Protein AF-A0A831NY67-F1 (afdb_monomer_lite)

Secondary structure (DSSP, 8-state):
--HHHH-GGG-BBTT--BGGG--HHHHHTT---GGGGSBPHHHHHHHHHHHHHTT-HHHHHHHHHHHHHTTS-HHHHHHHHHHTSTTS--HHHHHHHHHHHHHHH--HHHHHHHHHHHHHHHHTT-S--

Structure (mmCIF, N/CA/C/O backbone):
data_AF-A0A831NY67-F1
#
_entry.id   AF-A0A831NY67-F1
#
loop_
_atom_site.group_PDB
_atom_site.id
_atom_site.type_symbol
_atom_site.label_atom_id
_atom_site.label_alt_id
_atom_site.label_comp_id
_atom_site.label_asym_id
_atom_site.label_entity_id
_atom_site.label_seq_id
_atom_site.pdbx_PDB_ins_code
_atom_site.Cartn_x
_atom_site.Cartn_y
_atom_site.Cartn_z
_atom_site.occupancy
_atom_site.B_iso_or_equiv
_atom_site.auth_seq_id
_atom_site.auth_comp_id
_atom_site.auth_asym_id
_atom_site.auth_atom_id
_atom_site.pdbx_PDB_model_num
ATOM 1 N N . TYR A 1 1 ? -1.293 -13.381 -19.581 1.00 91.44 1 TYR A N 1
ATOM 2 C CA . TYR A 1 1 ? -0.352 -13.566 -18.453 1.00 91.44 1 TYR A CA 1
ATOM 3 C C . TYR A 1 1 ? 0.754 -14.523 -18.891 1.00 91.44 1 TYR A C 1
ATOM 5 O O . TYR A 1 1 ? 0.415 -15.445 -19.626 1.00 91.44 1 TYR A O 1
ATOM 13 N N . PRO A 1 2 ? 2.024 -14.345 -18.472 1.00 94.50 2 PRO A N 1
ATOM 14 C CA . PRO A 1 2 ? 2.555 -13.230 -17.672 1.00 94.50 2 PRO A CA 1
ATOM 15 C C . PRO A 1 2 ? 2.573 -11.898 -18.437 1.00 94.50 2 PRO A C 1
ATOM 17 O O . PRO A 1 2 ? 2.755 -11.892 -19.650 1.00 94.50 2 PRO A O 1
ATOM 20 N N . LEU A 1 3 ? 2.359 -10.767 -17.750 1.00 95.75 3 LEU A N 1
ATOM 21 C CA . LEU A 1 3 ? 2.345 -9.443 -18.400 1.00 95.75 3 LEU A CA 1
ATOM 22 C C . LEU A 1 3 ? 3.703 -9.086 -19.014 1.00 95.75 3 LEU A C 1
ATOM 24 O O . LEU A 1 3 ? 3.739 -8.613 -20.140 1.00 95.75 3 LEU A O 1
ATOM 28 N N . ALA A 1 4 ? 4.806 -9.404 -18.333 1.00 94.62 4 ALA A N 1
ATOM 29 C CA . ALA A 1 4 ? 6.156 -9.090 -18.805 1.00 94.62 4 ALA A CA 1
ATOM 30 C C . ALA A 1 4 ? 6.507 -9.705 -20.175 1.00 94.62 4 ALA A C 1
ATOM 32 O O . ALA A 1 4 ? 7.322 -9.139 -20.890 1.00 94.62 4 ALA A O 1
ATOM 33 N N . SER A 1 5 ? 5.899 -10.836 -20.558 1.00 95.44 5 SER A N 1
ATOM 34 C CA . SER A 1 5 ? 6.131 -11.470 -21.865 1.00 95.44 5 SER A CA 1
ATOM 35 C C . SER A 1 5 ? 5.005 -11.228 -22.868 1.00 95.44 5 SER A C 1
ATOM 37 O O . SER A 1 5 ? 5.269 -11.076 -24.053 1.00 95.44 5 SER A O 1
ATOM 39 N N . GLN A 1 6 ? 3.749 -11.193 -22.413 1.00 97.00 6 GLN A N 1
ATOM 40 C CA . GLN A 1 6 ? 2.587 -11.098 -23.304 1.00 97.00 6 GLN A CA 1
ATOM 41 C C . GLN A 1 6 ? 2.197 -9.653 -23.630 1.00 97.00 6 GLN A C 1
ATOM 43 O O . GLN A 1 6 ? 1.691 -9.390 -24.715 1.00 97.00 6 GLN A O 1
ATOM 48 N N . ARG A 1 7 ? 2.375 -8.733 -22.674 1.00 96.00 7 ARG A N 1
ATOM 49 C CA . ARG A 1 7 ? 2.003 -7.311 -22.765 1.00 96.00 7 ARG A CA 1
ATOM 50 C C . ARG A 1 7 ? 2.985 -6.418 -21.980 1.00 96.00 7 ARG A C 1
ATOM 52 O O . ARG A 1 7 ? 2.566 -5.716 -21.055 1.00 96.00 7 ARG A O 1
ATOM 59 N N . PRO A 1 8 ? 4.297 -6.448 -22.297 1.00 95.12 8 PRO A N 1
ATOM 60 C CA . PRO A 1 8 ? 5.297 -5.614 -21.617 1.00 95.12 8 PRO A CA 1
ATOM 61 C C . PRO A 1 8 ? 5.024 -4.112 -21.781 1.00 95.12 8 PRO A C 1
ATOM 63 O O . PRO A 1 8 ? 5.435 -3.304 -20.951 1.00 95.12 8 PRO A O 1
ATOM 66 N N . ASP A 1 9 ? 4.282 -3.728 -22.822 1.00 94.69 9 ASP A N 1
ATOM 67 C CA . ASP A 1 9 ? 3.824 -2.364 -23.070 1.00 94.69 9 ASP A CA 1
ATOM 68 C C . ASP A 1 9 ? 2.963 -1.797 -21.932 1.00 94.69 9 ASP A C 1
ATOM 70 O O . ASP A 1 9 ? 2.999 -0.587 -21.714 1.00 94.69 9 ASP A O 1
ATOM 74 N N . LEU A 1 10 ? 2.261 -2.657 -21.186 1.00 95.56 10 LEU A N 1
ATOM 75 C CA . LEU A 1 10 ? 1.413 -2.278 -20.053 1.00 95.56 10 LEU A CA 1
ATOM 76 C C . LEU A 1 10 ? 2.181 -2.118 -18.735 1.00 95.56 10 LEU A C 1
ATOM 78 O O . LEU A 1 10 ? 1.632 -1.581 -17.775 1.00 95.56 10 LEU A O 1
ATOM 82 N N . VAL A 1 11 ? 3.424 -2.602 -18.655 1.00 96.06 11 VAL A N 1
ATOM 83 C CA . VAL A 1 11 ? 4.204 -2.581 -17.413 1.00 96.06 11 VAL A CA 1
ATOM 84 C C . VAL A 1 11 ? 5.113 -1.360 -17.398 1.00 96.06 11 VAL A C 1
ATOM 86 O O . VAL A 1 11 ? 5.923 -1.147 -18.308 1.00 96.06 11 VAL A O 1
ATOM 89 N N . ARG A 1 12 ? 4.966 -0.549 -16.351 1.00 95.50 12 ARG A N 1
ATOM 90 C CA . ARG A 1 12 ? 5.769 0.649 -16.100 1.00 95.50 12 ARG A CA 1
ATOM 91 C C . ARG A 1 12 ? 6.133 0.739 -14.619 1.00 95.50 12 ARG A C 1
ATOM 93 O O . ARG A 1 12 ? 5.324 0.343 -13.776 1.00 95.50 12 ARG A O 1
ATOM 100 N N . SER A 1 13 ? 7.314 1.272 -14.317 1.00 94.50 13 SER A N 1
ATOM 101 C CA . SER A 1 13 ? 7.695 1.648 -12.948 1.00 94.50 13 SER A CA 1
ATOM 102 C C . SER A 1 13 ? 6.851 2.819 -12.438 1.00 94.50 13 SER A C 1
ATOM 104 O O . SER A 1 13 ? 6.166 3.473 -13.228 1.00 94.50 13 SER A O 1
ATOM 106 N N . ALA A 1 14 ? 6.925 3.126 -11.139 1.00 92.25 14 ALA A N 1
ATOM 107 C CA . ALA A 1 14 ? 6.261 4.287 -10.535 1.00 92.25 14 ALA A CA 1
ATOM 108 C C . ALA A 1 14 ? 6.652 5.610 -11.214 1.00 92.25 14 ALA A C 1
ATOM 110 O O . ALA A 1 14 ? 5.782 6.437 -11.482 1.00 92.25 14 ALA A O 1
ATOM 111 N N . SER A 1 15 ? 7.923 5.758 -11.595 1.00 92.62 15 SER A N 1
ATOM 112 C CA . SER A 1 15 ? 8.436 6.893 -12.377 1.00 92.62 15 SER A CA 1
ATOM 113 C C . SER A 1 15 ? 8.045 6.877 -13.864 1.00 92.62 15 SER A C 1
ATOM 115 O O . SER A 1 15 ? 8.235 7.869 -14.565 1.00 92.62 15 SER A O 1
ATOM 117 N N . GLY A 1 16 ? 7.478 5.774 -14.363 1.00 93.81 16 GLY A N 1
ATOM 118 C CA . GLY A 1 16 ? 7.016 5.635 -15.744 1.00 93.81 16 GLY A CA 1
ATOM 119 C C . GLY A 1 16 ? 8.010 4.988 -16.710 1.00 93.81 16 GLY A C 1
ATOM 120 O O . GLY A 1 16 ? 7.721 4.939 -17.907 1.00 93.81 16 GLY A O 1
ATOM 121 N N . LEU A 1 17 ? 9.135 4.455 -16.229 1.00 95.38 17 LEU A N 1
ATOM 122 C CA . LEU A 1 17 ? 10.082 3.704 -17.055 1.00 95.38 17 LEU A CA 1
ATOM 123 C C . LEU A 1 17 ? 9.485 2.388 -17.544 1.00 95.38 17 LEU A C 1
ATOM 125 O O . LEU A 1 17 ? 8.658 1.761 -16.875 1.00 95.38 17 LEU A O 1
ATOM 129 N N . LYS A 1 18 ? 9.929 1.943 -18.718 1.00 95.56 18 LYS A N 1
ATOM 130 C CA . LYS A 1 18 ? 9.628 0.599 -19.207 1.00 95.56 18 LYS A CA 1
ATOM 131 C C . LYS A 1 18 ? 10.536 -0.423 -18.530 1.00 95.56 18 LYS A C 1
ATOM 133 O O . LYS A 1 18 ? 11.616 -0.092 -18.057 1.00 95.56 18 LYS A O 1
ATOM 138 N N . LEU A 1 19 ? 10.146 -1.696 -18.576 1.00 93.00 19 LEU A N 1
ATOM 139 C CA . LEU A 1 19 ? 10.994 -2.785 -18.077 1.00 93.00 19 LEU A CA 1
ATOM 140 C C . LEU A 1 19 ? 12.363 -2.841 -18.776 1.00 93.00 19 LEU A C 1
ATOM 142 O O . LEU A 1 19 ? 13.368 -3.076 -18.118 1.00 93.00 19 LEU A O 1
ATOM 146 N N . GLU A 1 20 ? 12.407 -2.588 -20.087 1.00 94.19 20 GLU A N 1
ATOM 147 C CA . GLU A 1 20 ? 13.649 -2.555 -20.879 1.00 94.19 20 GLU A CA 1
ATOM 148 C C . GLU A 1 20 ? 14.599 -1.416 -20.481 1.00 94.19 20 GLU A C 1
ATOM 150 O O . GLU A 1 20 ? 15.797 -1.502 -20.729 1.00 94.19 20 GLU A O 1
ATOM 155 N N . ASP A 1 21 ? 14.082 -0.371 -19.828 1.00 94.06 21 ASP A N 1
ATOM 156 C CA . ASP A 1 21 ? 14.880 0.760 -19.364 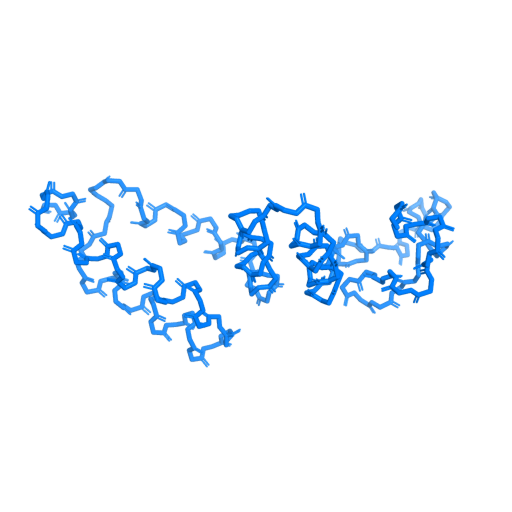1.00 94.06 21 ASP A CA 1
ATOM 157 C C . ASP A 1 21 ? 15.577 0.490 -18.027 1.00 94.06 21 ASP A C 1
ATOM 159 O O . ASP A 1 21 ? 16.428 1.286 -17.634 1.00 94.06 21 ASP A O 1
ATOM 163 N N . ILE A 1 22 ? 15.234 -0.600 -17.334 1.00 94.56 22 ILE A N 1
ATOM 164 C CA . ILE A 1 22 ? 15.796 -0.976 -16.034 1.00 94.56 22 ILE A CA 1
ATOM 165 C C . ILE A 1 22 ? 16.942 -1.965 -16.277 1.00 94.56 22 ILE A C 1
ATOM 167 O O . ILE A 1 22 ? 16.763 -3.183 -16.281 1.00 94.56 22 ILE A O 1
ATOM 171 N N . THR A 1 23 ? 18.136 -1.427 -16.517 1.00 95.75 23 THR A N 1
ATOM 172 C CA . THR A 1 23 ? 19.339 -2.192 -16.895 1.00 95.75 23 THR A CA 1
ATOM 173 C C . THR A 1 23 ? 20.446 -2.065 -15.853 1.00 95.75 23 THR A C 1
ATOM 175 O O . THR A 1 23 ? 20.542 -1.029 -15.198 1.00 95.7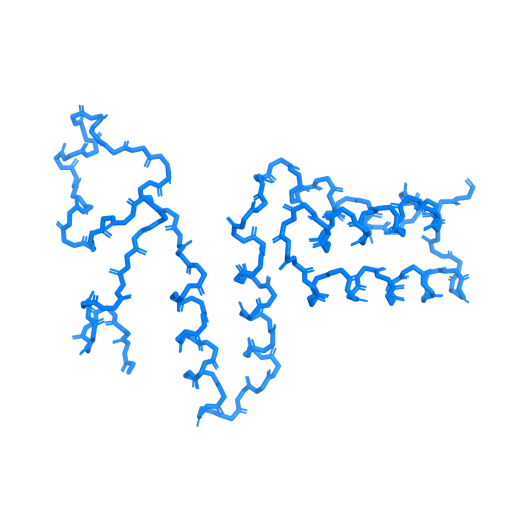5 23 THR A O 1
ATOM 178 N N . LEU A 1 24 ? 21.342 -3.057 -15.769 1.00 95.25 24 LEU A N 1
ATOM 179 C CA . LEU A 1 24 ? 22.485 -3.023 -14.847 1.00 95.25 24 LEU A CA 1
ATOM 180 C C . LEU A 1 24 ? 23.398 -1.808 -15.076 1.00 95.25 24 LEU A C 1
ATOM 182 O O . LEU A 1 24 ? 23.786 -1.175 -14.101 1.00 95.25 24 LEU A O 1
ATOM 186 N N . ASP A 1 25 ? 23.680 -1.445 -16.328 1.00 96.38 25 ASP A N 1
ATOM 187 C CA . ASP A 1 25 ? 24.542 -0.297 -16.654 1.00 96.38 25 ASP A CA 1
ATOM 188 C C . ASP A 1 25 ? 23.993 0.995 -16.037 1.00 96.38 25 ASP A C 1
ATOM 190 O O . ASP A 1 25 ? 24.671 1.660 -15.257 1.00 96.38 25 ASP A O 1
ATOM 194 N N . LYS A 1 26 ? 22.702 1.267 -16.254 1.00 95.00 26 LYS A N 1
ATOM 195 C CA . LYS A 1 26 ? 21.998 2.402 -15.645 1.00 95.00 26 LYS A CA 1
ATOM 196 C C . LYS A 1 26 ? 21.996 2.384 -14.109 1.00 95.00 26 LYS A C 1
ATOM 198 O O . LYS A 1 26 ? 22.010 3.458 -13.505 1.00 95.00 26 LYS A O 1
ATOM 203 N N . VAL A 1 27 ? 21.989 1.203 -13.473 1.00 93.44 27 VAL A N 1
ATOM 204 C CA . VAL A 1 27 ? 22.151 1.071 -12.010 1.00 93.44 27 VAL A CA 1
ATOM 205 C C . VAL A 1 27 ? 23.567 1.462 -11.589 1.00 93.44 27 VAL A C 1
ATOM 207 O O . VAL A 1 27 ? 23.727 2.247 -10.659 1.00 93.44 27 VAL A O 1
ATOM 210 N N . VAL A 1 28 ? 24.590 0.935 -12.268 1.00 95.00 28 VAL A N 1
ATOM 211 C CA . VAL A 1 28 ? 26.006 1.205 -11.964 1.00 95.00 28 VAL A CA 1
ATOM 212 C C . VAL A 1 28 ? 26.345 2.684 -12.159 1.00 95.00 28 VAL A C 1
ATOM 214 O O . VAL A 1 28 ? 27.085 3.257 -11.364 1.00 95.00 28 VAL A O 1
ATOM 217 N N . GLU A 1 29 ? 25.755 3.320 -13.169 1.00 95.50 29 GLU A N 1
ATOM 218 C CA . GLU A 1 29 ? 25.885 4.754 -13.449 1.00 95.50 29 GLU A CA 1
ATOM 219 C C . GLU A 1 29 ? 25.120 5.645 -12.454 1.00 95.50 29 GLU A C 1
ATOM 221 O O . GLU A 1 29 ? 25.285 6.864 -12.467 1.00 95.50 29 GLU A O 1
ATOM 226 N N . GLY A 1 30 ? 24.274 5.068 -11.593 1.00 92.94 30 GLY A N 1
ATOM 227 C CA . GLY A 1 30 ? 23.453 5.819 -10.639 1.00 92.94 30 GLY A CA 1
ATOM 228 C C . GLY A 1 30 ? 22.295 6.590 -11.283 1.00 92.94 30 GLY A C 1
ATOM 229 O O . GLY A 1 30 ? 21.761 7.514 -10.675 1.00 92.94 30 GLY A O 1
ATOM 230 N N . SER A 1 31 ? 21.902 6.226 -12.507 1.00 93.25 31 SER A N 1
ATOM 231 C CA . SER A 1 31 ? 20.808 6.873 -13.250 1.00 93.25 31 SER A CA 1
ATOM 232 C C . SER A 1 31 ? 19.414 6.345 -12.887 1.00 93.25 31 SER A C 1
ATOM 234 O O . SER A 1 31 ? 18.415 6.931 -13.302 1.00 93.25 31 SER A O 1
ATOM 236 N N . LEU A 1 32 ? 19.341 5.258 -12.109 1.00 94.94 32 LEU A N 1
ATOM 237 C CA . LEU A 1 32 ? 18.100 4.723 -11.548 1.00 94.94 32 LEU A CA 1
ATOM 238 C C . LEU A 1 32 ? 18.020 5.003 -10.049 1.00 94.94 32 LEU A C 1
ATOM 240 O O . LEU A 1 32 ? 18.965 4.774 -9.294 1.00 94.94 32 LEU A O 1
ATOM 244 N N . SER A 1 33 ? 16.848 5.449 -9.623 1.00 92.31 33 SER A N 1
ATOM 245 C CA . SER A 1 33 ? 16.443 5.608 -8.232 1.00 92.31 33 SER A CA 1
ATOM 246 C C . SER A 1 33 ? 15.589 4.423 -7.765 1.00 92.31 33 SER A C 1
ATOM 248 O O . SER A 1 33 ? 15.161 3.580 -8.552 1.00 92.31 33 SER A O 1
ATOM 250 N N . PHE A 1 34 ? 15.276 4.362 -6.469 1.00 89.75 34 PHE A N 1
ATOM 251 C CA . PHE A 1 34 ? 14.347 3.350 -5.951 1.00 89.75 34 PHE A CA 1
ATOM 252 C C . PHE A 1 34 ? 12.928 3.484 -6.522 1.00 89.75 34 PHE A C 1
ATOM 254 O O . PHE A 1 34 ? 12.249 2.473 -6.697 1.00 89.75 34 PHE A O 1
ATOM 261 N N . GLU A 1 35 ? 12.485 4.698 -6.858 1.00 87.50 35 GLU A N 1
ATOM 262 C CA . GLU A 1 35 ? 11.171 4.934 -7.475 1.00 87.50 35 GLU A CA 1
ATOM 263 C C . GLU A 1 35 ? 11.075 4.308 -8.876 1.00 87.50 35 GLU A C 1
ATOM 265 O O . GLU A 1 35 ? 10.009 3.853 -9.298 1.00 87.50 35 GLU A O 1
ATOM 270 N N . ASP A 1 36 ? 12.207 4.171 -9.569 1.00 92.62 36 ASP A N 1
ATOM 271 C CA . ASP A 1 36 ? 12.293 3.508 -10.871 1.00 92.62 36 ASP A CA 1
ATOM 272 C C . ASP A 1 36 ? 12.084 1.988 -10.800 1.00 92.62 36 ASP A C 1
ATOM 274 O O . ASP A 1 36 ? 11.881 1.342 -11.827 1.00 92.62 36 ASP A O 1
ATOM 278 N N . ILE A 1 37 ? 12.078 1.414 -9.594 1.00 93.19 37 ILE A N 1
ATOM 279 C CA . ILE A 1 37 ? 11.944 -0.029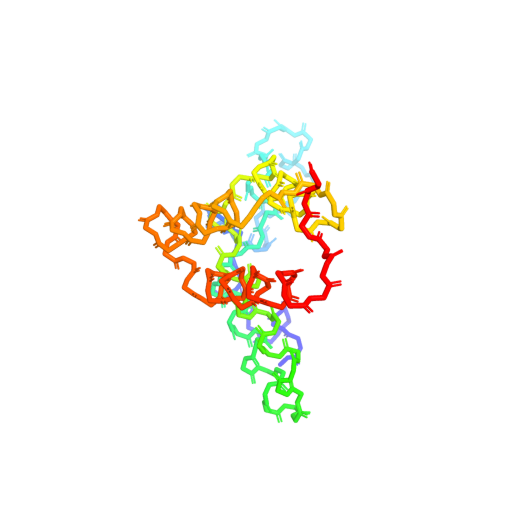 -9.347 1.00 93.19 37 ILE A CA 1
ATOM 280 C C . ILE A 1 37 ? 10.643 -0.339 -8.573 1.00 93.19 37 ILE A C 1
ATOM 282 O O . ILE A 1 37 ? 10.369 -1.483 -8.209 1.00 93.19 37 ILE A O 1
ATOM 286 N N . LYS A 1 38 ? 9.778 0.660 -8.348 1.00 95.38 38 LYS A N 1
ATOM 287 C CA . LYS A 1 38 ? 8.471 0.468 -7.700 1.00 95.38 38 LYS A CA 1
ATOM 288 C C . LYS A 1 38 ? 7.375 0.125 -8.706 1.00 95.38 38 LYS A C 1
ATOM 290 O O . LYS A 1 38 ? 7.347 0.627 -9.828 1.00 95.38 38 LYS A O 1
ATOM 295 N N . ILE A 1 39 ? 6.446 -0.734 -8.287 1.00 96.25 39 ILE A N 1
ATOM 296 C CA . ILE A 1 39 ? 5.262 -1.099 -9.073 1.00 96.25 39 ILE A CA 1
ATOM 297 C C . ILE A 1 39 ? 4.246 0.046 -9.095 1.00 96.25 39 ILE A C 1
ATOM 299 O O . ILE A 1 39 ? 4.058 0.750 -8.105 1.00 96.25 39 ILE A O 1
ATOM 303 N N . ARG A 1 40 ? 3.542 0.191 -10.218 1.00 95.12 40 ARG A N 1
ATOM 304 C CA . ARG A 1 40 ? 2.428 1.128 -10.361 1.00 95.12 40 ARG A CA 1
ATOM 305 C C . ARG A 1 40 ? 1.071 0.537 -9.974 1.00 95.12 40 ARG A C 1
ATOM 307 O O . ARG A 1 40 ? 0.853 -0.661 -10.195 1.00 95.12 40 ARG A O 1
ATOM 314 N N . PRO A 1 41 ? 0.122 1.368 -9.502 1.00 96.50 41 PRO A N 1
ATOM 315 C CA . PRO A 1 41 ? -1.220 0.912 -9.146 1.00 96.50 41 PRO A CA 1
ATOM 316 C C . PRO A 1 41 ? -1.943 0.241 -10.323 1.00 96.50 41 PRO A C 1
ATOM 318 O O . PRO A 1 41 ? -2.616 -0.769 -10.134 1.00 96.50 41 PRO A O 1
ATOM 321 N N . GLU A 1 42 ? -1.740 0.717 -11.554 1.00 96.62 42 GLU A N 1
ATOM 322 C CA . GLU A 1 42 ? -2.361 0.138 -12.750 1.00 96.62 42 GLU A CA 1
ATOM 323 C C . GLU A 1 42 ? -1.869 -1.290 -13.021 1.00 96.62 42 GLU A C 1
ATOM 325 O O . GLU A 1 42 ? -2.647 -2.153 -13.425 1.00 96.62 42 GLU A O 1
ATOM 330 N N . THR A 1 43 ? -0.593 -1.578 -12.735 1.00 97.25 43 THR A N 1
ATOM 331 C CA . THR A 1 43 ? -0.055 -2.940 -12.885 1.00 97.25 43 THR A CA 1
ATOM 332 C C . THR A 1 43 ? -0.702 -3.891 -11.879 1.00 97.25 43 THR A C 1
ATOM 334 O O . THR A 1 43 ? -1.020 -5.028 -12.229 1.00 97.25 43 THR A O 1
ATOM 337 N N . LEU A 1 44 ? -0.935 -3.434 -10.644 1.00 98.31 44 LEU A N 1
ATOM 338 C CA . LEU A 1 44 ? -1.639 -4.213 -9.622 1.00 98.31 44 LEU A CA 1
ATOM 339 C C . LEU A 1 44 ? -3.108 -4.454 -9.993 1.00 98.31 44 LEU A C 1
ATOM 341 O O . LEU A 1 44 ? -3.597 -5.561 -9.778 1.00 98.31 44 LEU A O 1
ATOM 345 N N . GLU A 1 45 ? -3.782 -3.488 -10.621 1.00 98.12 45 GLU A N 1
ATOM 346 C CA . GLU A 1 45 ? -5.144 -3.674 -11.140 1.00 98.12 45 GLU A CA 1
ATOM 347 C C . GLU A 1 45 ? -5.190 -4.693 -12.289 1.00 98.12 45 GLU A C 1
ATOM 349 O O . GLU A 1 45 ? -6.032 -5.590 -12.276 1.00 98.12 45 GLU A O 1
ATOM 354 N N . TYR A 1 46 ? -4.247 -4.659 -13.239 1.00 98.12 46 TYR A N 1
ATOM 355 C CA . TYR A 1 46 ? -4.171 -5.704 -14.271 1.00 98.12 46 TYR A CA 1
ATOM 356 C C . TYR A 1 46 ? -3.969 -7.095 -13.659 1.00 98.12 46 TYR A C 1
ATOM 358 O O . TYR A 1 46 ? -4.587 -8.067 -14.094 1.00 98.12 46 TYR A O 1
ATOM 366 N N . GLN A 1 47 ? -3.132 -7.207 -12.624 1.00 98.50 47 GLN A N 1
ATOM 367 C CA . GLN A 1 47 ? -2.960 -8.466 -11.898 1.00 98.50 47 GLN A CA 1
ATOM 368 C C . GLN A 1 47 ? -4.226 -8.859 -11.122 1.00 98.50 47 GLN A C 1
ATOM 370 O O . GLN A 1 47 ? -4.529 -10.049 -11.039 1.00 98.50 47 GLN A O 1
ATOM 375 N N . ALA A 1 48 ? -4.992 -7.897 -10.600 1.00 98.56 48 ALA A N 1
ATOM 376 C CA . ALA A 1 48 ? -6.275 -8.155 -9.952 1.00 98.56 48 ALA A CA 1
ATOM 377 C C . ALA A 1 48 ? -7.294 -8.736 -10.945 1.00 98.56 48 ALA A C 1
ATOM 379 O O . ALA A 1 48 ? -7.898 -9.765 -10.653 1.00 98.56 48 ALA A O 1
ATOM 380 N N . GLN A 1 49 ? -7.409 -8.169 -12.148 1.00 98.38 49 GLN A N 1
ATOM 381 C CA . GLN A 1 49 ? -8.274 -8.692 -13.218 1.00 98.38 49 GLN A CA 1
ATOM 382 C C . GLN A 1 49 ? -7.861 -10.105 -13.656 1.00 98.38 49 GLN A C 1
ATOM 384 O O . GLN A 1 49 ? -8.698 -10.993 -13.842 1.00 98.38 49 GLN A O 1
ATOM 389 N N . ILE A 1 50 ? -6.552 -10.357 -13.769 1.00 98.19 50 ILE A N 1
ATOM 390 C CA . ILE A 1 50 ? -6.023 -11.702 -14.036 1.00 98.19 50 ILE A CA 1
ATOM 391 C C . ILE A 1 50 ? -6.387 -12.662 -12.892 1.00 98.19 50 ILE A C 1
ATOM 393 O O . ILE A 1 50 ? -6.814 -13.784 -13.153 1.00 98.19 50 ILE A O 1
ATOM 397 N N . ALA A 1 51 ? -6.277 -12.236 -11.632 1.00 98.50 51 ALA A N 1
ATOM 398 C CA . ALA A 1 51 ? -6.678 -13.050 -10.488 1.00 98.50 51 ALA A CA 1
ATOM 399 C C . ALA A 1 51 ? -8.189 -13.356 -10.487 1.00 98.50 51 ALA A C 1
ATOM 401 O O . ALA A 1 51 ? -8.564 -14.497 -10.221 1.00 98.50 51 ALA A O 1
ATOM 402 N N . GLU A 1 52 ? -9.052 -12.396 -10.830 1.00 98.12 52 GLU A N 1
ATOM 403 C CA . GLU A 1 52 ? -10.504 -12.618 -10.946 1.00 98.12 52 GLU A CA 1
ATOM 404 C C . GLU A 1 52 ? -10.852 -13.604 -12.054 1.00 98.12 52 GLU A C 1
ATOM 406 O O . GLU A 1 52 ? -11.562 -14.575 -11.798 1.00 98.12 52 GLU A O 1
ATOM 411 N N . SER A 1 53 ? -10.302 -13.411 -13.256 1.00 97.94 53 SER A N 1
ATOM 412 C CA . SER A 1 53 ? -10.509 -14.340 -14.379 1.00 97.94 53 SER A CA 1
ATOM 413 C C . SER A 1 53 ? -9.997 -15.756 -14.088 1.00 97.94 53 SER A C 1
ATOM 415 O O . SER A 1 53 ? -10.530 -16.726 -14.620 1.00 97.94 53 SER A O 1
ATOM 417 N N . ALA A 1 54 ? -9.014 -15.893 -13.194 1.00 98.12 54 ALA A N 1
ATOM 418 C CA . ALA A 1 54 ? -8.514 -17.174 -12.702 1.00 98.12 54 ALA A CA 1
ATOM 419 C C . ALA A 1 54 ? -9.315 -17.743 -11.509 1.00 98.12 54 ALA A C 1
ATOM 421 O O . ALA A 1 54 ? -8.879 -18.718 -10.894 1.00 98.12 54 ALA A O 1
ATOM 422 N N . GLY A 1 55 ? -10.448 -17.136 -11.140 1.00 98.25 55 GLY A N 1
ATOM 423 C CA . GLY A 1 55 ? -11.307 -17.592 -10.044 1.00 98.25 55 GLY A CA 1
ATOM 424 C C . GLY A 1 55 ? -10.741 -17.321 -8.645 1.00 98.25 55 GLY A C 1
ATOM 425 O O . GLY A 1 55 ? -11.028 -18.067 -7.711 1.00 98.25 55 GLY A O 1
ATOM 426 N N . ARG A 1 56 ? -9.919 -16.275 -8.476 1.00 98.44 56 ARG A N 1
ATOM 427 C CA . ARG A 1 56 ? -9.257 -15.916 -7.204 1.00 98.44 56 ARG A CA 1
ATOM 428 C C . ARG A 1 56 ? -9.674 -14.523 -6.702 1.00 98.44 56 ARG A C 1
ATOM 430 O O . ARG A 1 56 ? -8.828 -13.632 -6.591 1.00 98.44 56 ARG A O 1
ATOM 437 N N . PRO A 1 57 ? -10.950 -14.315 -6.330 1.00 97.62 57 PRO A N 1
ATOM 438 C CA . PRO A 1 57 ? -11.467 -12.996 -5.948 1.00 97.62 57 PRO A CA 1
ATOM 439 C C . PRO A 1 57 ? -10.802 -12.417 -4.688 1.00 97.62 57 PRO A C 1
ATOM 441 O O . PRO A 1 57 ? -10.558 -11.217 -4.614 1.00 97.62 57 PRO A O 1
ATOM 444 N N . GLY A 1 58 ? -10.431 -13.257 -3.713 1.00 98.12 58 GLY A N 1
ATOM 445 C CA . GLY A 1 58 ? -9.716 -12.798 -2.514 1.00 98.12 58 GLY A CA 1
ATOM 446 C C . GLY A 1 58 ? -8.326 -12.226 -2.822 1.00 98.12 58 GLY A C 1
ATOM 447 O O . GLY A 1 58 ? -7.923 -11.220 -2.236 1.00 98.12 58 GLY A O 1
ATOM 448 N N . LEU A 1 59 ? -7.613 -12.822 -3.786 1.00 98.56 59 LEU A N 1
ATOM 449 C CA . LEU A 1 59 ? -6.328 -12.304 -4.260 1.00 98.56 59 LEU A CA 1
ATOM 450 C C . LEU A 1 59 ? -6.517 -10.990 -5.023 1.00 98.56 59 LEU A C 1
ATOM 452 O O . LEU A 1 59 ? -5.754 -10.054 -4.807 1.00 98.56 59 LEU A O 1
ATOM 456 N N . ALA A 1 60 ? -7.547 -10.898 -5.862 1.00 98.62 60 ALA A N 1
ATOM 457 C CA . ALA A 1 60 ? -7.862 -9.666 -6.576 1.00 98.62 60 ALA A CA 1
ATOM 458 C C . ALA A 1 60 ? -8.163 -8.503 -5.622 1.00 98.62 60 ALA A C 1
ATOM 460 O O . ALA A 1 60 ? -7.565 -7.437 -5.742 1.00 98.62 60 ALA A O 1
ATOM 461 N N . ALA A 1 61 ? -9.006 -8.727 -4.609 1.00 98.31 61 ALA A N 1
ATOM 462 C CA . ALA A 1 61 ? -9.286 -7.729 -3.578 1.00 98.31 61 ALA A CA 1
ATOM 463 C C . ALA A 1 61 ? -8.015 -7.297 -2.825 1.00 98.31 61 ALA A C 1
ATOM 465 O O . ALA A 1 61 ? -7.841 -6.119 -2.516 1.00 98.31 61 ALA A O 1
ATOM 466 N N . ASN A 1 62 ? -7.096 -8.234 -2.563 1.00 98.62 62 ASN A N 1
ATOM 467 C CA . ASN A 1 62 ? -5.807 -7.915 -1.956 1.00 98.62 62 ASN A CA 1
ATOM 468 C C . ASN A 1 62 ? -4.929 -7.031 -2.852 1.00 98.62 62 ASN A C 1
ATOM 470 O O . ASN A 1 62 ? -4.355 -6.058 -2.373 1.00 98.62 62 ASN A O 1
ATOM 474 N N . LEU A 1 63 ? -4.851 -7.347 -4.145 1.00 98.62 63 LEU A N 1
ATOM 475 C CA . LEU A 1 63 ? -4.077 -6.573 -5.116 1.00 98.62 63 LEU A CA 1
ATOM 476 C C . LEU A 1 63 ? -4.637 -5.157 -5.295 1.00 98.62 63 LEU A C 1
ATOM 478 O O . LEU A 1 63 ? -3.857 -4.215 -5.392 1.00 98.62 63 LEU A O 1
ATOM 482 N N . ARG A 1 64 ? -5.962 -4.981 -5.245 1.00 98.38 64 ARG A N 1
ATOM 483 C CA . ARG A 1 64 ? -6.583 -3.647 -5.285 1.00 98.38 64 ARG A CA 1
ATOM 484 C C . ARG A 1 64 ? -6.273 -2.807 -4.052 1.00 98.38 64 ARG A C 1
ATOM 486 O O . ARG A 1 64 ? -5.939 -1.639 -4.199 1.00 98.38 64 ARG A O 1
ATOM 493 N N . ARG A 1 65 ? -6.282 -3.400 -2.852 1.00 98.38 65 ARG A N 1
ATOM 494 C CA . ARG A 1 65 ? -5.778 -2.708 -1.650 1.00 98.38 65 ARG A CA 1
ATOM 495 C C . ARG A 1 65 ? -4.309 -2.329 -1.805 1.00 98.38 65 ARG A C 1
ATOM 497 O O . ARG A 1 65 ? -3.943 -1.192 -1.549 1.00 98.38 65 ARG A O 1
ATOM 504 N N . ALA A 1 66 ? -3.473 -3.254 -2.278 1.00 98.38 66 ALA A N 1
ATOM 505 C CA . ALA A 1 66 ? -2.062 -2.964 -2.523 1.00 98.38 66 ALA A CA 1
ATOM 506 C C . ALA A 1 66 ? -1.872 -1.814 -3.529 1.00 98.38 66 ALA A C 1
ATOM 508 O O . ALA A 1 66 ? -0.961 -1.012 -3.352 1.00 98.38 66 ALA A O 1
ATOM 509 N N . ALA A 1 67 ? -2.746 -1.698 -4.537 1.00 98.38 67 ALA A N 1
ATOM 510 C CA . ALA A 1 67 ? -2.726 -0.599 -5.499 1.00 98.38 67 ALA A CA 1
ATOM 511 C C . ALA A 1 67 ? -3.019 0.759 -4.846 1.00 98.38 67 ALA A C 1
ATOM 513 O O . ALA A 1 67 ? -2.454 1.768 -5.251 1.00 98.38 67 ALA A O 1
ATOM 514 N N . GLU A 1 68 ? -3.873 0.813 -3.824 1.00 98.38 68 GLU A N 1
ATOM 515 C CA . GLU A 1 68 ? -4.067 2.044 -3.054 1.00 98.38 68 GLU A CA 1
ATOM 516 C C . GLU A 1 68 ? -2.824 2.403 -2.229 1.00 98.38 68 GLU A C 1
ATOM 518 O O . GLU A 1 68 ? -2.407 3.562 -2.198 1.00 98.38 68 GLU A O 1
ATOM 523 N N . LEU A 1 69 ? -2.183 1.398 -1.623 1.00 98.12 69 LEU A N 1
ATOM 524 C CA . LEU A 1 69 ? -1.006 1.587 -0.773 1.00 98.12 69 LEU A CA 1
ATOM 525 C C . LEU A 1 69 ? 0.231 2.097 -1.528 1.00 98.12 69 LEU A C 1
ATOM 527 O O . LEU A 1 69 ? 1.108 2.669 -0.891 1.00 98.12 69 LEU A O 1
ATOM 531 N N . THR A 1 70 ? 0.310 1.972 -2.860 1.00 96.75 70 THR A N 1
ATOM 532 C CA . THR A 1 70 ? 1.454 2.510 -3.631 1.00 96.75 70 THR A CA 1
ATOM 533 C C . THR A 1 70 ? 1.569 4.034 -3.556 1.00 96.75 70 THR A C 1
ATOM 535 O O . THR A 1 70 ? 2.602 4.584 -3.921 1.00 96.75 70 THR A O 1
ATOM 538 N N . ARG A 1 71 ? 0.503 4.732 -3.141 1.00 94.88 71 ARG A N 1
ATOM 539 C CA . ARG A 1 71 ? 0.479 6.195 -2.975 1.00 94.88 71 ARG A CA 1
ATOM 540 C C . ARG A 1 71 ? 0.994 6.649 -1.607 1.00 94.88 71 ARG A C 1
ATOM 542 O O . ARG A 1 71 ? 1.112 7.849 -1.370 1.00 94.88 71 ARG A O 1
ATOM 549 N N . ILE A 1 72 ? 1.263 5.709 -0.706 1.00 96.75 72 ILE A N 1
ATOM 550 C CA . ILE A 1 72 ? 1.616 5.975 0.686 1.00 96.75 72 ILE A CA 1
ATOM 551 C C . ILE A 1 72 ? 3.128 5.789 0.861 1.00 96.75 72 ILE A C 1
ATOM 553 O O . ILE A 1 72 ? 3.661 4.774 0.415 1.00 96.75 72 ILE A O 1
ATOM 557 N N . PRO A 1 73 ? 3.831 6.724 1.526 1.00 96.38 73 PRO A N 1
ATOM 558 C CA . PRO A 1 73 ? 5.249 6.558 1.836 1.00 96.38 73 PRO A CA 1
ATOM 559 C C . PRO A 1 73 ? 5.529 5.287 2.649 1.00 96.38 73 PRO A C 1
ATOM 561 O O . PRO A 1 73 ? 4.766 4.951 3.556 1.00 96.38 73 PRO A O 1
ATOM 564 N N . ASP A 1 74 ? 6.660 4.629 2.383 1.00 95.50 74 ASP A N 1
ATOM 565 C CA . ASP A 1 74 ? 7.025 3.340 2.994 1.00 95.50 74 ASP A CA 1
ATOM 566 C C . ASP A 1 74 ? 7.025 3.393 4.537 1.00 95.50 74 ASP A C 1
ATOM 568 O O . ASP A 1 74 ? 6.500 2.497 5.201 1.00 95.50 74 ASP A O 1
ATOM 572 N N . GLU A 1 75 ? 7.542 4.480 5.121 1.00 97.75 75 GLU A N 1
ATOM 573 C CA . GLU A 1 75 ? 7.518 4.713 6.572 1.00 97.75 75 GLU A CA 1
ATOM 574 C C . GLU A 1 75 ? 6.083 4.767 7.111 1.00 97.75 75 GLU A C 1
ATOM 576 O O . GLU A 1 75 ? 5.754 4.095 8.091 1.00 97.75 75 GLU A O 1
ATOM 581 N N . ARG A 1 76 ? 5.188 5.476 6.415 1.00 98.19 76 ARG A N 1
ATOM 582 C CA . ARG A 1 76 ? 3.789 5.595 6.832 1.00 98.19 76 ARG A CA 1
ATOM 583 C C . ARG A 1 76 ? 3.048 4.262 6.723 1.00 98.19 76 ARG A C 1
ATOM 585 O O . ARG A 1 76 ? 2.222 3.956 7.582 1.00 98.19 76 ARG A O 1
ATOM 592 N N . VAL A 1 77 ? 3.369 3.426 5.733 1.00 98.12 77 VAL A N 1
ATOM 593 C CA . VAL A 1 77 ? 2.836 2.053 5.647 1.00 98.12 77 VAL A CA 1
ATOM 594 C C . VAL A 1 77 ? 3.222 1.240 6.890 1.00 98.12 77 VAL A C 1
ATOM 596 O O . VAL A 1 77 ? 2.376 0.544 7.460 1.00 98.12 77 VAL A O 1
ATOM 599 N N . LEU A 1 78 ? 4.470 1.354 7.358 1.00 98.38 78 LEU A N 1
ATOM 600 C CA . LEU A 1 78 ? 4.934 0.673 8.572 1.00 98.38 78 LEU A CA 1
ATOM 601 C C . LEU A 1 78 ? 4.270 1.212 9.844 1.00 98.38 78 LEU A C 1
ATOM 603 O O . LEU A 1 78 ? 3.953 0.430 10.745 1.00 98.38 78 LEU A O 1
ATOM 607 N N . GLU A 1 79 ? 4.041 2.520 9.936 1.00 98.50 79 GLU A N 1
ATOM 608 C CA . GLU A 1 79 ? 3.314 3.131 11.053 1.00 98.50 79 GLU A CA 1
ATOM 609 C C . GLU A 1 79 ? 1.875 2.620 11.136 1.00 98.50 79 GLU A C 1
ATOM 611 O O . GLU A 1 79 ? 1.447 2.181 12.204 1.00 98.50 79 GLU A O 1
ATOM 616 N N . ILE A 1 80 ? 1.153 2.602 10.009 1.00 98.50 80 ILE A N 1
ATOM 617 C CA . ILE A 1 80 ? -0.223 2.089 9.935 1.00 98.50 80 ILE A CA 1
ATOM 618 C C . ILE A 1 80 ? -0.254 0.606 10.313 1.00 98.50 80 ILE A C 1
ATOM 620 O O . ILE A 1 80 ? -1.059 0.196 11.150 1.00 98.50 80 ILE A O 1
ATOM 624 N N . TYR A 1 81 ? 0.660 -0.200 9.765 1.00 98.38 81 TYR A N 1
ATOM 625 C CA . TYR A 1 81 ? 0.782 -1.609 10.135 1.00 98.38 81 TYR A CA 1
ATOM 626 C C . TYR A 1 81 ? 0.987 -1.788 11.644 1.00 98.38 81 TYR A C 1
ATOM 628 O O . TYR A 1 81 ? 0.320 -2.614 12.271 1.00 98.38 81 TYR A O 1
ATOM 636 N N . ASN A 1 82 ? 1.885 -1.005 12.250 1.00 98.44 82 ASN A N 1
ATOM 637 C CA . ASN A 1 82 ? 2.128 -1.075 13.685 1.00 98.44 82 ASN A CA 1
ATOM 638 C C . ASN A 1 82 ? 0.916 -0.614 14.500 1.00 98.44 82 ASN A C 1
ATOM 640 O O . ASN A 1 82 ? 0.589 -1.282 15.478 1.00 98.44 82 ASN A O 1
ATOM 644 N N . ALA A 1 83 ? 0.225 0.451 14.093 1.00 98.38 83 ALA A N 1
ATOM 645 C CA . ALA A 1 83 ? -0.999 0.935 14.734 1.00 98.38 83 ALA A CA 1
ATOM 646 C C . ALA A 1 83 ? -2.117 -0.123 14.736 1.00 98.38 83 ALA A C 1
ATOM 648 O O . ALA A 1 83 ? -2.833 -0.295 15.721 1.00 98.38 83 ALA A O 1
ATOM 649 N N . MET A 1 84 ? -2.214 -0.916 13.667 1.00 98.00 84 MET A N 1
ATOM 650 C CA . MET A 1 84 ? -3.190 -2.002 13.561 1.00 98.00 84 MET A CA 1
ATOM 651 C C . MET A 1 84 ? -2.828 -3.256 14.374 1.00 98.00 84 MET A C 1
ATOM 653 O O . MET A 1 84 ? -3.630 -4.191 14.432 1.00 98.00 84 MET A O 1
ATOM 657 N N . ARG A 1 85 ? -1.653 -3.337 15.014 1.00 98.06 85 ARG A N 1
ATOM 658 C CA . ARG A 1 85 ? -1.321 -4.478 15.886 1.00 98.06 85 ARG A CA 1
ATOM 659 C C . ARG A 1 85 ? -2.101 -4.395 17.207 1.00 98.06 85 ARG A C 1
ATOM 661 O O . ARG A 1 85 ? -2.410 -3.299 17.672 1.00 98.06 85 ARG A O 1
ATOM 668 N N . PRO A 1 86 ? -2.379 -5.538 17.862 1.00 97.44 86 PRO A N 1
ATOM 669 C CA . PRO A 1 86 ? -3.095 -5.543 19.134 1.00 97.44 86 PRO A CA 1
ATOM 670 C C . PRO A 1 86 ? -2.467 -4.602 20.172 1.00 97.44 86 PRO A C 1
ATOM 672 O O . PRO A 1 86 ? -1.247 -4.602 20.353 1.00 97.44 86 PRO A O 1
ATOM 675 N N . TYR A 1 87 ? -3.318 -3.847 20.871 1.00 97.69 87 TYR A N 1
ATOM 676 C CA . TYR A 1 87 ? -2.974 -2.948 21.981 1.00 97.69 87 TYR A CA 1
ATOM 677 C C . TYR A 1 87 ? -2.107 -1.738 21.607 1.00 97.69 87 TYR A C 1
ATOM 679 O O . TYR A 1 87 ? -1.508 -1.116 22.486 1.00 97.69 87 TYR A O 1
ATOM 687 N N . ARG A 1 88 ? -1.999 -1.402 20.315 1.00 98.12 88 ARG A N 1
ATOM 688 C CA . ARG A 1 88 ? -1.169 -0.279 19.851 1.00 98.12 88 ARG A CA 1
ATOM 689 C C . ARG A 1 88 ? -1.913 1.035 19.737 1.00 98.12 88 ARG A C 1
ATOM 691 O O . ARG A 1 88 ? -1.331 2.060 20.080 1.00 98.12 88 ARG A O 1
ATOM 698 N N . SER A 1 89 ? -3.174 0.986 19.331 1.00 98.44 89 SER A N 1
ATOM 699 C CA . SER A 1 89 ? -3.964 2.183 19.068 1.00 98.44 89 SER A CA 1
ATOM 700 C C . SER A 1 89 ? -5.287 2.177 19.817 1.00 98.44 89 SER A C 1
ATOM 702 O O . SER A 1 89 ? -5.908 1.135 20.043 1.00 98.44 89 SER A O 1
ATOM 704 N N . THR A 1 90 ? -5.709 3.367 20.211 1.00 98.50 90 THR A N 1
ATOM 705 C CA . THR A 1 90 ? -7.077 3.685 20.603 1.00 98.50 90 THR A CA 1
ATOM 706 C C . THR A 1 90 ? -7.996 3.633 19.381 1.00 98.50 90 THR A C 1
ATOM 708 O O . THR A 1 90 ? -7.544 3.630 18.234 1.00 98.50 90 THR A O 1
ATOM 711 N N . LYS A 1 91 ? -9.312 3.616 19.615 1.00 98.12 91 LYS A N 1
ATOM 712 C CA . LYS A 1 91 ? -10.292 3.667 18.524 1.00 98.12 91 LYS A CA 1
ATOM 713 C C . LYS A 1 91 ? -10.130 4.933 17.684 1.00 98.12 91 LYS A C 1
ATOM 715 O O . LYS A 1 91 ? -10.120 4.835 16.465 1.00 98.12 91 LYS A O 1
ATOM 720 N N . GLN A 1 92 ? -9.972 6.090 18.333 1.00 98.44 92 GLN A N 1
ATOM 721 C CA . GLN A 1 92 ? -9.854 7.370 17.637 1.00 98.44 92 GLN A CA 1
ATOM 722 C C . GLN A 1 92 ? -8.621 7.403 16.730 1.00 98.44 92 GLN A C 1
ATOM 724 O O . GLN A 1 92 ? -8.757 7.749 15.568 1.00 98.44 92 GLN A O 1
ATOM 729 N N . GLU A 1 93 ? -7.464 6.924 17.200 1.00 98.50 93 GLU A N 1
ATOM 730 C CA . GLU A 1 93 ? -6.249 6.849 16.371 1.00 98.50 93 GLU A CA 1
ATOM 731 C C . GLU A 1 93 ? -6.453 5.987 15.108 1.00 98.50 93 GLU A C 1
ATOM 733 O O . GLU A 1 93 ? -5.957 6.336 14.040 1.00 98.50 93 GLU A O 1
ATOM 738 N N . LEU A 1 94 ? -7.206 4.880 15.192 1.00 98.69 94 LEU A N 1
ATOM 739 C CA . LEU A 1 94 ? -7.539 4.068 14.013 1.00 98.69 94 LEU A CA 1
ATOM 740 C C . LEU A 1 94 ? -8.522 4.782 13.073 1.00 98.69 94 LEU A C 1
ATOM 742 O O . LEU A 1 94 ? -8.369 4.692 11.856 1.00 98.69 94 LEU A O 1
ATOM 746 N N . LEU A 1 95 ? -9.511 5.503 13.609 1.00 98.69 95 LEU A N 1
ATOM 747 C CA . LEU A 1 95 ? -10.437 6.299 12.796 1.00 98.69 95 LEU A CA 1
ATOM 748 C C . LEU A 1 95 ? -9.721 7.462 12.097 1.00 98.69 95 LEU A C 1
ATOM 750 O O . LEU A 1 95 ? -10.004 7.733 10.933 1.00 98.69 95 LEU A O 1
ATOM 754 N N . ASP A 1 96 ? -8.755 8.089 12.765 1.00 98.75 96 ASP A N 1
ATOM 755 C CA . ASP A 1 96 ? -7.930 9.148 12.187 1.00 98.75 96 ASP A CA 1
ATOM 756 C C . ASP A 1 96 ? -7.053 8.599 11.050 1.00 98.75 96 ASP A C 1
ATOM 758 O O . ASP A 1 96 ? -6.957 9.219 9.991 1.00 98.75 96 ASP A O 1
ATOM 762 N N . ILE A 1 97 ? -6.480 7.396 11.214 1.00 98.69 97 ILE A N 1
ATOM 763 C CA . ILE A 1 97 ? -5.763 6.693 10.134 1.00 98.69 97 ILE A CA 1
ATOM 764 C C . ILE A 1 97 ? -6.698 6.397 8.958 1.00 98.69 97 ILE A C 1
ATOM 766 O O . ILE A 1 97 ? -6.315 6.614 7.809 1.00 98.69 97 ILE A O 1
ATOM 770 N N . ALA A 1 98 ? -7.916 5.911 9.215 1.00 98.69 98 ALA A N 1
ATOM 771 C CA . ALA A 1 98 ? -8.894 5.664 8.157 1.00 98.69 98 ALA A CA 1
ATOM 772 C C . ALA A 1 98 ? -9.242 6.961 7.401 1.00 98.69 98 ALA A C 1
ATOM 774 O O . ALA A 1 98 ? -9.245 6.973 6.170 1.00 98.69 98 ALA A O 1
ATOM 775 N N . GLY A 1 99 ? -9.445 8.065 8.126 1.00 98.62 99 GLY A N 1
ATOM 776 C CA . GLY A 1 99 ? -9.678 9.384 7.541 1.00 98.62 99 GLY A CA 1
ATOM 777 C C . GLY A 1 99 ? -8.493 9.899 6.718 1.00 98.62 99 GLY A C 1
ATOM 778 O O . GLY A 1 99 ? -8.696 10.444 5.632 1.00 98.62 99 GLY A O 1
ATOM 779 N N . GLU A 1 100 ? -7.251 9.696 7.174 1.00 98.56 100 GLU A N 1
ATOM 780 C CA . GLU A 1 100 ? -6.046 10.036 6.401 1.00 98.56 100 GLU A CA 1
ATOM 781 C C . GLU A 1 100 ? -5.960 9.206 5.113 1.00 98.56 100 GLU A C 1
ATOM 783 O O . GLU A 1 100 ? -5.724 9.765 4.041 1.00 98.56 100 GLU A O 1
ATOM 788 N N . LEU A 1 101 ? -6.178 7.888 5.202 1.00 98.75 101 LEU A N 1
ATOM 789 C CA . LEU A 1 101 ? -6.165 6.978 4.053 1.00 98.75 101 LEU A CA 1
ATOM 790 C C . LEU A 1 101 ? -7.122 7.449 2.956 1.00 98.75 101 LEU A C 1
ATOM 792 O O . LEU A 1 101 ? -6.722 7.556 1.796 1.00 98.75 101 LEU A O 1
ATOM 796 N N . GLU A 1 102 ? -8.355 7.785 3.323 1.00 98.00 102 GLU A N 1
ATOM 797 C CA . GLU A 1 102 ? -9.365 8.255 2.379 1.00 98.00 102 GLU A CA 1
ATOM 798 C C . GLU A 1 102 ? -9.054 9.655 1.831 1.00 98.00 102 GLU A C 1
ATOM 800 O O . GLU A 1 102 ? -9.029 9.849 0.618 1.00 98.00 102 GLU A O 1
ATOM 805 N N . SER A 1 103 ? -8.786 10.631 2.701 1.00 98.00 103 SER A N 1
ATOM 806 C CA . SER A 1 103 ? -8.692 12.042 2.295 1.00 98.00 103 SER A CA 1
ATOM 807 C C . SER A 1 103 ? -7.366 12.425 1.637 1.00 98.00 103 SER A C 1
ATOM 809 O O . SER A 1 103 ? -7.356 13.228 0.704 1.00 98.00 103 SER A O 1
ATOM 811 N N . LYS A 1 104 ? -6.242 11.875 2.110 1.00 98.25 104 LYS A N 1
ATOM 812 C CA . LYS A 1 104 ? -4.896 12.259 1.658 1.00 98.25 104 LYS A CA 1
ATOM 813 C C . LYS A 1 104 ? -4.386 11.382 0.521 1.00 98.25 104 LYS A C 1
ATOM 815 O O . LYS A 1 104 ? -3.674 11.880 -0.348 1.00 98.25 104 LYS A O 1
ATOM 820 N N . TYR A 1 105 ? -4.730 10.095 0.529 1.00 97.81 105 TYR A N 1
ATOM 821 C CA . TYR A 1 105 ? -4.199 9.125 -0.434 1.00 97.81 105 TYR A CA 1
ATOM 822 C C . TYR A 1 105 ? -5.267 8.525 -1.356 1.00 97.81 105 TYR A C 1
ATOM 824 O O . TYR A 1 105 ? -4.918 7.699 -2.198 1.00 97.81 105 TYR A O 1
ATOM 832 N N . ASP A 1 106 ? -6.547 8.902 -1.219 1.00 98.00 106 ASP A N 1
ATOM 833 C CA . ASP A 1 106 ? -7.675 8.291 -1.948 1.00 98.00 106 ASP A CA 1
ATOM 834 C C . ASP A 1 106 ? -7.640 6.751 -1.852 1.00 98.00 106 ASP A C 1
ATOM 836 O O . ASP A 1 106 ? -7.797 6.027 -2.835 1.00 98.00 106 ASP A O 1
ATOM 840 N N . ALA A 1 107 ? -7.323 6.234 -0.662 1.00 98.38 107 ALA A N 1
ATOM 841 C CA . ALA A 1 107 ? -7.186 4.812 -0.356 1.00 98.38 107 ALA A CA 1
ATOM 842 C C . ALA A 1 107 ? -8.449 4.299 0.350 1.00 98.38 107 ALA A C 1
ATOM 844 O O . ALA A 1 107 ? -8.433 3.959 1.534 1.00 98.38 107 ALA A O 1
ATOM 845 N N . ARG A 1 108 ? -9.578 4.316 -0.365 1.00 98.12 108 ARG A N 1
ATOM 846 C CA . ARG A 1 108 ? -10.919 4.097 0.202 1.00 98.12 108 ARG A CA 1
ATOM 847 C C . ARG A 1 108 ? -11.131 2.670 0.689 1.00 98.12 108 ARG A C 1
ATOM 849 O O . ARG A 1 108 ? -11.758 2.465 1.727 1.00 98.12 108 ARG A O 1
ATOM 856 N N . VAL A 1 109 ? -10.609 1.674 -0.028 1.00 97.94 109 VAL A N 1
ATOM 857 C CA . VAL A 1 109 ? -10.736 0.267 0.379 1.00 97.94 109 VAL A CA 1
ATOM 858 C C . VAL A 1 109 ? -9.890 0.000 1.625 1.00 97.94 109 VAL A C 1
ATOM 860 O O . VAL A 1 109 ? -10.341 -0.675 2.553 1.00 97.94 109 VAL A O 1
ATOM 863 N N . CYS A 1 110 ? -8.679 0.552 1.683 1.00 98.56 110 CYS A N 1
ATOM 864 C CA . CYS A 1 110 ? -7.829 0.499 2.867 1.00 98.56 110 CYS A CA 1
ATOM 865 C C . CYS A 1 110 ? -8.437 1.268 4.052 1.00 98.56 110 CYS A C 1
ATOM 867 O O . CYS A 1 110 ? -8.423 0.749 5.166 1.00 98.56 110 CYS A O 1
ATOM 869 N N . ALA A 1 111 ? -9.019 2.448 3.830 1.00 98.62 111 ALA A N 1
ATOM 870 C CA . ALA A 1 111 ? -9.709 3.220 4.864 1.00 98.62 111 ALA A CA 1
ATOM 871 C C . ALA A 1 111 ? -10.880 2.433 5.470 1.00 98.62 111 ALA A C 1
ATOM 873 O O . ALA A 1 111 ? -10.971 2.300 6.691 1.00 98.62 111 ALA A O 1
ATOM 874 N N . ALA A 1 112 ? -11.723 1.830 4.625 1.00 98.56 112 ALA A N 1
ATOM 875 C CA . ALA A 1 112 ? -12.830 0.985 5.067 1.00 98.56 112 ALA A CA 1
ATOM 876 C C . ALA A 1 112 ? -12.350 -0.214 5.903 1.00 98.56 112 ALA A C 1
ATOM 878 O O . ALA A 1 112 ? -12.951 -0.524 6.932 1.00 98.56 112 ALA A O 1
ATOM 879 N N . LEU A 1 113 ? -11.236 -0.847 5.513 1.00 98.31 113 LEU A N 1
ATOM 880 C CA . LEU A 1 113 ? -10.626 -1.940 6.277 1.00 98.31 113 LEU A CA 1
ATOM 881 C C . LEU A 1 113 ? -10.171 -1.486 7.673 1.00 98.31 113 LEU A C 1
ATOM 883 O O . LEU A 1 113 ? -10.397 -2.191 8.656 1.00 98.31 113 LEU A O 1
ATOM 887 N N . VAL A 1 114 ? -9.532 -0.318 7.781 1.00 98.56 114 VAL A N 1
ATOM 888 C CA . VAL A 1 114 ? -9.096 0.223 9.080 1.00 98.56 114 VAL A CA 1
ATOM 889 C C . VAL A 1 114 ? -10.301 0.610 9.943 1.00 98.56 114 VAL A C 1
ATOM 891 O O . VAL A 1 114 ? -10.315 0.323 11.141 1.00 98.56 114 VAL A O 1
ATOM 894 N N . HIS A 1 115 ? -11.339 1.189 9.340 1.00 98.19 115 HIS A N 1
ATOM 895 C CA . HIS A 1 115 ? -12.583 1.523 10.030 1.00 98.19 115 HIS A CA 1
ATOM 896 C C . HIS A 1 115 ? -13.284 0.271 10.591 1.00 98.19 115 HIS A C 1
ATOM 898 O O . HIS A 1 115 ? -13.701 0.252 11.751 1.00 98.19 115 HIS A O 1
ATOM 904 N N . GLU A 1 116 ? -13.373 -0.806 9.804 1.00 98.38 116 GLU A N 1
ATOM 905 C CA . GLU A 1 116 ? -13.887 -2.101 10.267 1.00 98.38 116 GLU A CA 1
ATOM 906 C C . GLU A 1 116 ? -13.035 -2.665 11.413 1.00 98.38 116 GLU A C 1
ATOM 908 O O . GLU A 1 116 ? -13.572 -3.088 12.442 1.00 98.38 116 GLU A O 1
ATOM 913 N N . ALA A 1 117 ? -11.705 -2.616 11.282 1.00 98.00 117 ALA A N 1
ATOM 914 C CA . ALA A 1 117 ? -10.792 -3.077 12.323 1.00 98.00 117 ALA A CA 1
ATOM 915 C C . ALA A 1 117 ? -11.005 -2.326 13.647 1.00 98.00 117 ALA A C 1
ATOM 917 O O . ALA A 1 117 ? -11.034 -2.964 14.698 1.00 98.00 117 ALA A O 1
ATOM 918 N N . ALA A 1 118 ? -11.229 -1.008 13.612 1.00 98.25 118 ALA A N 1
ATOM 919 C CA . ALA A 1 118 ? -11.506 -0.213 14.808 1.00 98.25 118 ALA A CA 1
ATOM 920 C C . ALA A 1 118 ? -12.751 -0.715 15.566 1.00 98.25 118 ALA A C 1
ATOM 922 O O . ALA A 1 118 ? -12.704 -0.883 16.788 1.00 98.25 118 ALA A O 1
ATOM 923 N N . ALA A 1 119 ? -13.835 -1.025 14.845 1.00 97.75 119 ALA A N 1
ATOM 924 C CA . ALA A 1 119 ? -15.058 -1.578 15.431 1.00 97.75 119 ALA A CA 1
ATOM 925 C C . ALA A 1 119 ? -14.841 -2.991 16.005 1.00 97.75 119 ALA A C 1
ATOM 927 O O . ALA A 1 119 ? -15.251 -3.287 17.130 1.00 97.75 119 ALA A O 1
ATOM 928 N N . VAL A 1 120 ? -14.141 -3.861 15.269 1.00 98.31 120 VAL A N 1
ATOM 929 C CA . VAL A 1 120 ? -13.817 -5.221 15.731 1.00 98.31 120 VAL A CA 1
ATOM 930 C C . VAL A 1 120 ? -12.910 -5.185 16.963 1.00 98.31 120 VAL A C 1
ATOM 932 O O . VAL A 1 120 ? -13.072 -5.993 17.878 1.00 98.31 120 VAL A O 1
ATOM 935 N N . TYR A 1 121 ? -11.946 -4.268 17.012 1.00 98.31 121 TYR A N 1
ATOM 936 C CA . TY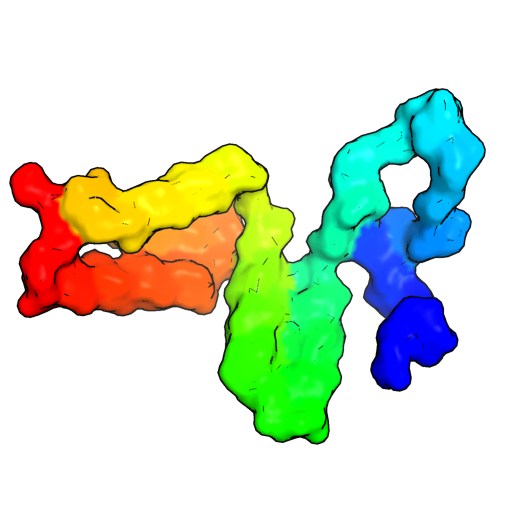R A 1 121 ? -10.979 -4.193 18.103 1.00 98.31 121 TYR A CA 1
ATOM 937 C C . TYR A 1 121 ? -11.623 -3.706 19.396 1.00 98.31 121 TYR A C 1
ATOM 939 O O . TYR A 1 121 ? -11.303 -4.245 20.456 1.00 98.31 121 TYR A O 1
ATOM 947 N N . GLU A 1 122 ? -12.551 -2.753 19.311 1.00 97.00 122 GLU A N 1
ATOM 948 C CA . GLU A 1 122 ? -13.369 -2.315 20.444 1.00 97.00 122 GLU A CA 1
ATOM 949 C C . GLU A 1 122 ? -14.183 -3.486 21.010 1.00 97.00 122 GLU A C 1
ATOM 951 O O . GLU A 1 122 ? -14.046 -3.825 22.185 1.00 97.00 122 GLU A O 1
ATOM 956 N N . GLY A 1 123 ? -14.937 -4.188 20.155 1.00 97.31 123 GLY A N 1
ATOM 957 C CA . GLY A 1 123 ? -15.775 -5.315 20.578 1.00 97.31 123 GLY A CA 1
ATOM 958 C C . GLY A 1 123 ? -14.999 -6.526 21.111 1.00 97.31 123 GLY A C 1
ATOM 959 O O . GLY A 1 123 ? -15.564 -7.359 21.817 1.00 97.31 123 GLY A O 1
ATOM 960 N N . ARG A 1 124 ? -13.703 -6.649 20.788 1.00 97.31 124 ARG A N 1
ATOM 961 C CA . ARG A 1 124 ? -12.851 -7.787 21.190 1.00 97.31 124 ARG A CA 1
ATOM 962 C C . ARG A 1 124 ? -11.749 -7.426 22.187 1.00 97.31 124 ARG A C 1
ATOM 964 O O . ARG A 1 124 ? -10.884 -8.268 22.434 1.00 97.31 124 ARG A O 1
ATOM 971 N N . GLY A 1 125 ? -11.744 -6.205 22.727 1.00 96.69 125 GLY A N 1
ATOM 972 C CA . GLY A 1 125 ? -10.742 -5.756 23.699 1.00 96.69 125 GLY A CA 1
ATOM 973 C C . GLY A 1 125 ? -9.309 -5.796 23.155 1.00 96.69 125 GLY A C 1
ATOM 974 O O . GLY A 1 125 ? -8.411 -6.319 23.811 1.00 96.69 125 GLY A O 1
ATOM 975 N N . ARG A 1 126 ? -9.099 -5.321 21.919 1.00 97.75 126 ARG A N 1
ATOM 976 C CA . ARG A 1 126 ? -7.784 -5.268 21.240 1.00 97.75 126 ARG A CA 1
ATOM 977 C C . ARG A 1 126 ? -7.235 -3.859 21.050 1.00 97.75 126 ARG A C 1
ATOM 979 O O . ARG A 1 126 ? -6.133 -3.714 20.524 1.00 97.75 126 ARG A O 1
ATOM 986 N N . LEU A 1 127 ? -7.982 -2.846 21.471 1.00 97.31 127 LEU A N 1
ATOM 987 C CA . LEU A 1 127 ? -7.499 -1.473 21.524 1.00 97.31 127 LEU A CA 1
ATOM 988 C C . LEU A 1 127 ? -6.438 -1.318 22.618 1.00 97.31 127 LEU A C 1
ATOM 990 O O . LEU A 1 127 ? -6.320 -2.152 23.519 1.00 97.31 127 LEU A O 1
ATOM 994 N N . LYS A 1 128 ? -5.650 -0.251 22.519 1.00 95.81 128 LYS A N 1
ATOM 995 C CA . LYS A 1 128 ? -4.767 0.197 23.594 1.00 95.81 128 LYS A CA 1
ATOM 996 C C . LYS A 1 128 ? -5.595 0.439 24.864 1.00 95.81 128 LYS A C 1
ATOM 998 O O . LYS A 1 128 ? -6.654 1.063 24.784 1.00 95.81 128 LYS A O 1
ATO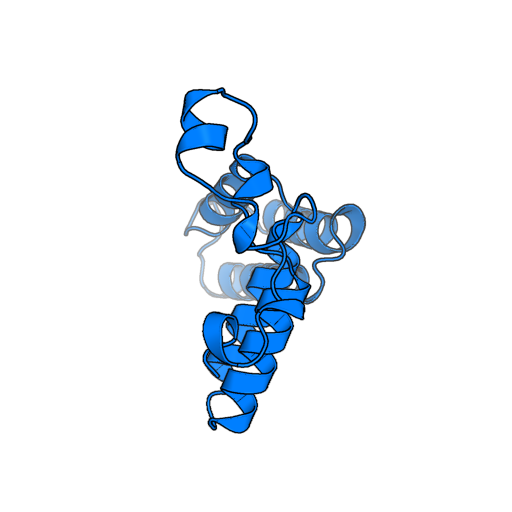M 1003 N N . GLY A 1 129 ? -5.119 -0.120 25.978 1.00 84.88 129 GLY A N 1
ATOM 1004 C CA . GLY A 1 129 ? -5.709 0.055 27.308 1.00 84.88 129 GLY A CA 1
ATOM 1005 C C . GLY A 1 129 ? -5.400 1.409 27.921 1.00 84.88 129 GLY A C 1
ATOM 1006 O O . GLY A 1 129 ? -4.407 2.041 27.485 1.00 84.88 129 GLY A O 1
#

Radius of gyration: 17.91 Å; chains: 1; bounding box: 42×30×51 Å
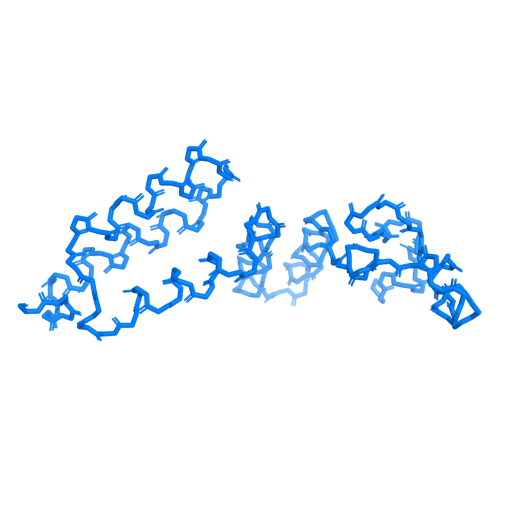
Sequence (129 aa):
YPLASQRPDLVRSASGLKLEDITLDKVVEGSLSFEDIKIRPETLEYQAQIAESAGRPGLAANLRRAAELTRIPDERVLEIYNAMRPYRSTKQELLDIAGELESKYDARVCAALVHEAAAVYEGRGRLKG

Foldseek 3Di:
DPCVPPPQVQWAFQVGDGPVVDDPVCVVVVVDDVSRVHGALSVLQVVLVVCVVVVNNVSSLVSNLVNLCSQPDPVVVVVLVQCLFFQNAALVVLLVVLVCSCPVRVSNSVSVVSNVSSVVCVVVVRYRD

pLDDT: mean 96.76, std 2.34, range [84.88, 98.75]